Protein AF-A0A973YNH9-F1 (afdb_monomer_lite)

pLDDT: mean 75.74, std 20.08, range [37.44, 98.25]

Sequence (178 aa):
MSNPIDVGSVLGGRYKVTATVLASHDHDLVLDGVDQVLNRPVSILVAGPENTEQVAQSAREVATGERPGTVQVLDLGVTEAATYLITNHTSAADLLDLVVATNPPYVEPFFTDTLGSEIFGQPRSHEPEPYDEEDNVEAGYIKYQDTHPSQVDPYRSSPAVPPRPPIRPAAAGAGAGA

Foldseek 3Di:
DQDDPDQQDDPPNFKHFHAWDDADPLGKTWTWIAGRVVRAIKIKIWDRPVQQVLLVVLLVCQDVVVDDDPWDWDDWDDDPRTTMTITHDDDPVRSVVSSDDPDDPDFDPDPVVCVVVVVVPDDDDRDPDPPPPVPPPVPPDPPPDDDDPDPDDPPPDDDDDDDDDDDDDDDDDDDDDD

Structure (mmCIF, N/CA/C/O backbone):
data_AF-A0A973YNH9-F1
#
_entry.id   AF-A0A973YNH9-F1
#
loop_
_atom_site.group_PDB
_atom_site.id
_atom_site.type_symbol
_atom_site.label_atom_id
_atom_site.label_alt_id
_atom_site.label_comp_id
_atom_site.label_asym_id
_atom_site.label_entity_id
_atom_site.label_seq_id
_atom_site.pdbx_PDB_ins_code
_atom_site.Cartn_x
_atom_site.Cartn_y
_atom_site.Cartn_z
_atom_site.occupancy
_atom_site.B_iso_or_equiv
_atom_site.auth_seq_id
_atom_site.auth_comp_id
_atom_site.auth_asym_id
_atom_site.auth_atom_id
_atom_site.pdbx_PDB_model_num
ATOM 1 N N . MET A 1 1 ? 13.291 -5.347 18.671 1.00 37.97 1 MET A N 1
ATOM 2 C CA . MET A 1 1 ? 12.419 -6.379 18.072 1.00 37.97 1 MET A CA 1
ATOM 3 C C . MET A 1 1 ? 11.281 -5.624 17.418 1.00 37.97 1 MET A C 1
ATOM 5 O O . MET A 1 1 ? 10.484 -5.044 18.141 1.00 37.97 1 MET A O 1
ATOM 9 N N . SER A 1 2 ? 11.288 -5.519 16.090 1.00 43.94 2 SER A N 1
ATOM 10 C CA . SER A 1 2 ? 10.244 -4.839 15.318 1.00 43.94 2 SER A CA 1
ATOM 11 C C . SER A 1 2 ? 8.971 -5.669 15.418 1.00 43.94 2 SER A C 1
ATOM 13 O O . SER A 1 2 ? 9.001 -6.857 15.106 1.00 43.94 2 SER A O 1
ATOM 15 N N . ASN A 1 3 ? 7.889 -5.090 15.931 1.00 52.59 3 ASN A N 1
ATOM 16 C CA . ASN A 1 3 ? 6.633 -5.817 16.057 1.00 52.59 3 ASN A CA 1
ATOM 17 C C . ASN A 1 3 ? 5.961 -5.828 14.671 1.00 52.59 3 ASN A C 1
ATOM 19 O O . ASN A 1 3 ? 5.660 -4.741 14.169 1.00 52.59 3 ASN A O 1
ATOM 23 N N . PRO A 1 4 ? 5.783 -6.991 14.021 1.00 72.81 4 PRO A N 1
ATOM 24 C CA . PRO A 1 4 ? 5.166 -7.051 12.701 1.00 72.81 4 PRO A CA 1
ATOM 25 C C . PRO A 1 4 ? 3.730 -6.515 12.758 1.00 72.81 4 PRO A C 1
ATOM 27 O O . PRO A 1 4 ? 3.042 -6.623 13.775 1.00 72.81 4 PRO A O 1
ATOM 30 N N . ILE A 1 5 ? 3.283 -5.890 11.667 1.00 85.69 5 ILE A N 1
ATOM 31 C CA . ILE A 1 5 ? 1.900 -5.428 11.534 1.00 85.69 5 ILE A CA 1
ATOM 32 C C . ILE A 1 5 ? 1.010 -6.664 11.365 1.00 85.69 5 ILE A C 1
ATOM 34 O O . ILE A 1 5 ? 0.852 -7.183 10.264 1.00 85.69 5 ILE A O 1
ATOM 38 N N . ASP A 1 6 ? 0.443 -7.134 12.474 1.00 88.94 6 ASP A N 1
ATOM 39 C CA . ASP A 1 6 ? -0.429 -8.308 12.502 1.00 88.94 6 ASP A CA 1
ATOM 40 C C . ASP A 1 6 ? -1.916 -7.956 12.384 1.00 88.94 6 ASP A C 1
ATOM 42 O O . ASP A 1 6 ? -2.360 -6.833 12.653 1.00 88.94 6 ASP A O 1
ATOM 46 N N . VAL A 1 7 ? -2.719 -8.966 12.048 1.00 93.31 7 VAL A N 1
ATOM 47 C CA . VAL A 1 7 ? -4.183 -8.881 12.060 1.00 93.31 7 VAL A CA 1
ATOM 48 C C . VAL A 1 7 ? -4.691 -8.419 13.427 1.00 93.31 7 VAL A C 1
ATOM 50 O O . VAL A 1 7 ? -4.291 -8.922 14.473 1.00 93.31 7 VAL A O 1
ATOM 53 N N . GLY A 1 8 ? -5.614 -7.457 13.420 1.00 93.19 8 GLY A N 1
ATOM 54 C CA . GLY A 1 8 ? -6.153 -6.834 14.627 1.00 93.19 8 GLY A CA 1
ATOM 55 C C . GLY A 1 8 ? -5.410 -5.570 15.062 1.00 93.19 8 GLY A C 1
ATOM 56 O O . GLY A 1 8 ? -5.981 -4.792 15.830 1.00 93.19 8 GLY A O 1
ATOM 57 N N . SER A 1 9 ? -4.207 -5.324 14.534 1.00 93.31 9 SER A N 1
ATOM 58 C CA . SER A 1 9 ? -3.462 -4.079 14.745 1.00 93.31 9 SER A CA 1
ATOM 59 C C . SER A 1 9 ? -4.208 -2.876 14.172 1.00 93.31 9 SER A C 1
ATOM 61 O O . SER A 1 9 ? -4.958 -2.993 13.198 1.00 93.31 9 SER A O 1
ATOM 63 N N . VAL A 1 10 ? -3.989 -1.702 14.768 1.00 94.88 10 VAL A N 1
ATOM 64 C CA . VAL A 1 10 ? -4.558 -0.437 14.290 1.00 94.88 10 VAL A CA 1
ATOM 65 C C . VAL A 1 10 ? -3.431 0.488 13.848 1.00 94.88 10 VAL A C 1
ATOM 67 O O . VAL A 1 10 ? -2.607 0.903 14.660 1.00 94.88 10 VAL A O 1
ATOM 70 N N . LEU A 1 11 ? -3.420 0.825 12.562 1.00 93.69 11 LEU A N 1
ATOM 71 C CA . LEU A 1 11 ? -2.460 1.725 11.931 1.00 93.69 11 LEU A CA 1
ATOM 72 C C . LEU A 1 11 ? -2.992 3.158 11.936 1.00 93.69 11 LEU A C 1
ATOM 74 O O . LEU A 1 11 ? -4.189 3.390 11.730 1.00 93.69 11 LEU A O 1
ATOM 78 N N . GLY A 1 12 ? -2.114 4.122 12.224 1.00 89.94 12 GLY A N 1
ATOM 79 C CA . GLY A 1 12 ? -2.460 5.549 12.271 1.00 89.94 12 GLY A CA 1
ATOM 80 C C . GLY A 1 12 ? -3.597 5.905 13.243 1.00 89.94 12 GLY A C 1
ATOM 81 O O . GLY A 1 12 ? -4.205 6.962 13.117 1.00 89.94 12 GLY A O 1
ATOM 82 N N . GLY A 1 13 ? -3.948 5.009 14.176 1.00 93.25 13 GLY A N 1
ATOM 83 C CA . GLY A 1 13 ? -5.093 5.170 15.080 1.00 93.25 13 GLY A CA 1
ATOM 84 C C . GLY A 1 13 ? -6.476 5.045 14.421 1.00 93.25 13 GLY A C 1
ATOM 85 O O . GLY A 1 13 ? -7.473 5.323 15.084 1.00 93.25 13 GLY A O 1
ATOM 86 N N . ARG A 1 14 ? -6.559 4.639 13.145 1.00 95.31 14 ARG A N 1
ATOM 87 C CA . ARG A 1 14 ? -7.815 4.633 12.368 1.00 95.31 14 ARG A CA 1
ATOM 88 C C . ARG A 1 14 ? -8.040 3.376 11.538 1.00 95.31 14 ARG A C 1
ATOM 90 O O . ARG A 1 14 ? -9.188 2.971 11.359 1.00 95.31 14 ARG A O 1
ATOM 97 N N . TYR A 1 15 ? -6.987 2.777 10.998 1.00 97.31 15 TYR A N 1
ATOM 98 C CA . TYR A 1 15 ? -7.115 1.671 10.053 1.00 97.31 15 TYR A CA 1
ATOM 99 C C . TYR A 1 15 ? -6.862 0.357 10.772 1.00 97.31 15 TYR A C 1
ATOM 101 O O . TYR A 1 15 ? -5.747 0.087 11.209 1.00 97.31 15 TYR A O 1
ATOM 109 N N . LYS A 1 16 ? -7.900 -0.463 10.926 1.00 97.38 16 LYS A N 1
ATOM 110 C CA . LYS A 1 16 ? -7.774 -1.773 11.566 1.00 97.38 16 LYS A CA 1
ATOM 111 C C . LYS A 1 16 ? -7.438 -2.829 10.529 1.00 97.38 16 LYS A C 1
ATOM 113 O O . LYS A 1 16 ? -8.198 -2.994 9.580 1.00 97.38 16 LYS A O 1
ATOM 118 N N . VAL A 1 17 ? -6.369 -3.583 10.757 1.00 97.19 17 VAL A N 1
ATOM 119 C CA . VAL A 1 17 ? -6.012 -4.747 9.941 1.00 97.19 17 VAL A CA 1
ATOM 120 C C . VAL A 1 17 ? -6.985 -5.887 10.236 1.00 97.19 17 VAL A C 1
ATOM 122 O O . VAL A 1 17 ? -7.253 -6.209 11.398 1.00 97.19 17 VAL A O 1
ATOM 125 N N . THR A 1 18 ? -7.523 -6.498 9.187 1.00 97.44 18 THR A N 1
ATOM 126 C CA . THR A 1 18 ? -8.561 -7.536 9.270 1.00 97.44 18 THR A CA 1
ATOM 127 C C . THR A 1 18 ? -8.119 -8.884 8.722 1.00 97.44 18 THR A C 1
ATOM 129 O O . THR A 1 18 ? -8.526 -9.901 9.280 1.00 97.44 18 THR A O 1
ATOM 132 N N . ALA A 1 19 ? -7.265 -8.912 7.699 1.00 96.69 19 ALA A N 1
ATOM 133 C CA . ALA A 1 19 ? -6.722 -10.148 7.150 1.00 96.69 19 ALA A CA 1
ATOM 134 C C . ALA A 1 19 ? -5.387 -9.902 6.442 1.00 96.69 19 ALA A C 1
ATOM 136 O O . ALA A 1 19 ? -5.124 -8.804 5.957 1.00 96.69 19 ALA A O 1
ATOM 137 N N . THR A 1 20 ? -4.572 -10.949 6.354 1.00 96.19 20 THR A N 1
ATOM 138 C CA . THR A 1 20 ? -3.404 -10.992 5.471 1.00 96.19 20 THR A CA 1
ATOM 139 C C . THR A 1 20 ? -3.833 -11.600 4.145 1.00 96.19 20 THR A C 1
ATOM 141 O O . THR A 1 20 ? -4.353 -12.716 4.126 1.00 96.19 20 THR A O 1
ATOM 144 N N . VAL A 1 21 ? -3.624 -10.875 3.048 1.00 95.88 21 VAL A N 1
ATOM 145 C CA . VAL A 1 21 ? -4.028 -11.304 1.702 1.00 95.88 21 VAL A CA 1
ATOM 146 C C . VAL A 1 21 ? -2.881 -12.024 1.011 1.00 95.88 21 VAL A C 1
ATOM 148 O O . VAL A 1 21 ? -3.061 -13.119 0.481 1.00 95.88 21 VAL A O 1
ATOM 151 N N . LEU A 1 22 ? -1.696 -11.411 1.013 1.00 94.81 22 LEU A N 1
ATOM 152 C CA . LEU A 1 22 ? -0.534 -11.914 0.292 1.00 94.81 22 LEU A CA 1
ATOM 153 C C . LEU A 1 22 ? 0.760 -11.452 0.965 1.00 94.81 22 LEU A C 1
ATOM 155 O O . LEU A 1 22 ? 0.831 -10.347 1.498 1.00 94.81 22 LEU A O 1
ATOM 159 N N . ALA A 1 23 ? 1.782 -12.303 0.901 1.00 92.94 23 ALA A N 1
ATOM 160 C CA . ALA A 1 23 ? 3.160 -11.958 1.222 1.00 92.94 23 ALA A CA 1
ATOM 161 C C . ALA A 1 23 ? 4.032 -12.161 -0.025 1.00 92.94 23 ALA A C 1
ATOM 163 O O . ALA A 1 23 ? 3.989 -13.229 -0.641 1.00 92.94 23 ALA A O 1
ATOM 164 N N . SER A 1 24 ? 4.769 -11.122 -0.408 1.00 89.94 24 SER A N 1
ATOM 165 C CA . SER A 1 24 ? 5.721 -11.139 -1.518 1.00 89.94 24 SER A CA 1
ATOM 166 C C . SER A 1 24 ? 7.015 -11.848 -1.113 1.00 89.94 24 SER A C 1
ATOM 168 O O . SER A 1 24 ? 7.306 -12.027 0.072 1.00 89.94 24 SER A O 1
ATOM 170 N N . HIS A 1 25 ? 7.814 -12.235 -2.107 1.00 88.38 25 HIS A N 1
ATOM 171 C CA . HIS A 1 25 ? 9.161 -12.757 -1.880 1.00 88.38 25 HIS A CA 1
ATOM 172 C C . HIS A 1 25 ? 10.072 -11.705 -1.233 1.00 88.38 25 HIS A C 1
ATOM 174 O O . HIS A 1 25 ? 10.844 -12.028 -0.332 1.00 88.38 25 HIS A O 1
ATOM 180 N N . ASP A 1 26 ? 9.898 -10.443 -1.623 1.00 86.50 26 ASP A N 1
ATOM 181 C CA . ASP A 1 26 ? 10.701 -9.309 -1.155 1.00 86.50 26 ASP A CA 1
ATOM 182 C C . ASP A 1 26 ? 10.199 -8.734 0.184 1.00 86.50 26 ASP A C 1
ATOM 184 O O . ASP A 1 26 ? 10.559 -7.632 0.588 1.00 86.50 26 ASP A O 1
ATOM 188 N N . HIS A 1 27 ? 9.410 -9.525 0.921 1.00 90.62 27 HIS A N 1
ATOM 189 C CA . HIS A 1 27 ? 8.850 -9.207 2.238 1.00 90.62 27 HIS A CA 1
ATOM 190 C C . HIS A 1 27 ? 7.804 -8.083 2.254 1.00 90.62 27 HIS A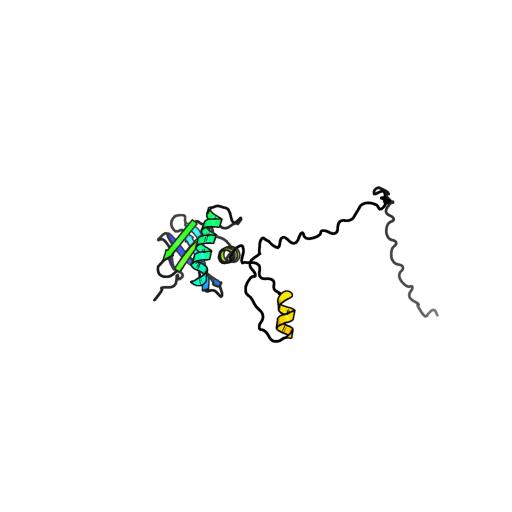 C 1
ATOM 192 O O . HIS A 1 27 ? 7.438 -7.612 3.332 1.00 90.62 27 HIS A O 1
ATOM 198 N N . ASP A 1 28 ? 7.262 -7.696 1.098 1.00 93.25 28 ASP A N 1
ATOM 199 C CA . ASP A 1 28 ? 6.071 -6.848 1.052 1.00 93.25 28 ASP A CA 1
ATOM 200 C C . ASP A 1 28 ? 4.836 -7.633 1.502 1.00 93.25 28 ASP A C 1
ATOM 202 O O . ASP A 1 28 ? 4.649 -8.800 1.139 1.00 93.25 28 ASP A O 1
ATOM 206 N N . LEU A 1 29 ? 3.958 -6.991 2.268 1.00 95.12 29 LEU A N 1
ATOM 207 C CA . LEU A 1 29 ? 2.704 -7.587 2.718 1.00 95.12 29 LEU A CA 1
ATOM 208 C C . LEU A 1 29 ? 1.527 -6.791 2.181 1.00 95.12 29 LEU A C 1
ATOM 210 O O . LEU A 1 29 ? 1.468 -5.572 2.326 1.00 95.12 29 LEU A O 1
ATOM 214 N N . VAL A 1 30 ? 0.547 -7.500 1.635 1.00 96.56 30 VAL A N 1
ATOM 215 C CA . VAL A 1 30 ? -0.758 -6.935 1.308 1.00 96.56 30 VAL A CA 1
ATOM 216 C C . VAL A 1 30 ? -1.764 -7.433 2.329 1.00 96.56 30 VAL A C 1
ATOM 218 O O . VAL A 1 30 ? -1.934 -8.641 2.525 1.00 96.56 30 VAL A O 1
ATOM 221 N N . LEU A 1 31 ? -2.428 -6.493 2.988 1.00 97.12 31 LEU A N 1
ATOM 222 C CA . LEU A 1 31 ? -3.389 -6.743 4.049 1.00 97.12 31 LEU A CA 1
ATOM 223 C C . LEU A 1 31 ? -4.721 -6.071 3.713 1.00 97.12 31 LEU A C 1
ATOM 225 O O . LEU A 1 31 ? -4.760 -4.975 3.151 1.00 97.12 31 LEU A O 1
ATOM 229 N N . ASP A 1 32 ? -5.807 -6.696 4.144 1.00 97.88 32 ASP A N 1
ATOM 230 C CA . ASP A 1 32 ? -7.125 -6.075 4.139 1.00 97.88 32 ASP A CA 1
ATOM 231 C C . ASP A 1 32 ? -7.356 -5.358 5.459 1.00 97.88 32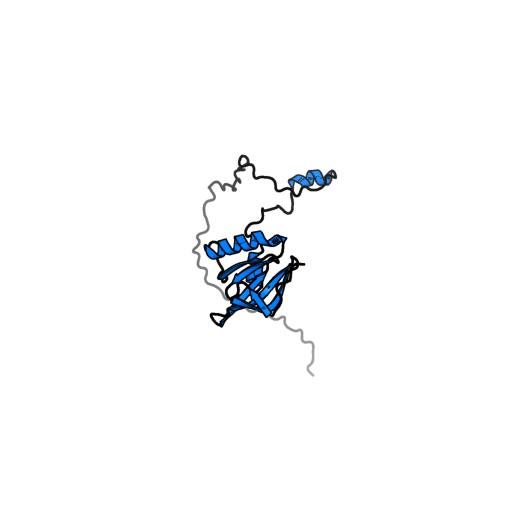 ASP A C 1
ATOM 233 O O . ASP A 1 32 ? -7.050 -5.876 6.543 1.00 97.88 32 ASP A O 1
ATOM 237 N N . GLY A 1 33 ? -7.977 -4.188 5.392 1.00 97.69 33 GLY A N 1
ATOM 238 C CA . GLY A 1 33 ? -8.333 -3.418 6.568 1.00 97.69 33 GLY A CA 1
ATOM 239 C C . GLY A 1 33 ? -9.675 -2.718 6.457 1.00 97.69 33 GLY A C 1
ATOM 240 O O . GLY A 1 33 ? -10.339 -2.701 5.421 1.00 97.69 33 GLY A O 1
ATOM 241 N N . VAL A 1 34 ? -10.069 -2.103 7.567 1.00 98.25 34 VAL A N 1
ATOM 242 C CA . VAL A 1 34 ? -11.248 -1.243 7.639 1.00 98.25 34 VAL A CA 1
ATOM 243 C C . VAL A 1 34 ? -10.855 0.095 8.243 1.00 98.25 34 VAL A C 1
ATOM 245 O O . VAL A 1 34 ? -10.242 0.164 9.310 1.00 98.25 34 VAL A O 1
ATOM 248 N N . ASP A 1 35 ? -11.248 1.167 7.564 1.00 97.62 35 ASP A N 1
ATOM 249 C CA . ASP A 1 35 ? -11.257 2.515 8.120 1.00 97.62 35 ASP A CA 1
ATOM 250 C C . ASP A 1 35 ? -12.345 2.598 9.195 1.00 97.62 35 ASP A C 1
ATOM 252 O O . ASP A 1 35 ? -13.534 2.566 8.881 1.00 97.62 35 ASP A O 1
ATOM 256 N N . GLN A 1 36 ? -11.952 2.708 10.462 1.00 96.81 36 GLN A N 1
ATOM 257 C CA . GLN A 1 36 ? -12.889 2.678 11.588 1.00 96.81 36 GLN A CA 1
ATOM 258 C C . GLN A 1 36 ? -13.799 3.906 11.670 1.00 96.81 36 GLN A C 1
ATOM 260 O O . GLN A 1 36 ? -14.858 3.835 12.291 1.00 96.81 36 GLN A O 1
ATOM 265 N N . VAL A 1 37 ? -13.407 5.028 11.063 1.00 96.25 37 VAL A N 1
ATOM 266 C CA . VAL A 1 37 ? -14.184 6.274 11.122 1.00 96.25 37 VAL A CA 1
ATOM 267 C C . VAL A 1 37 ? -15.295 6.246 10.081 1.00 96.25 37 VAL A C 1
ATOM 269 O O . VAL A 1 37 ? -16.432 6.605 10.375 1.00 96.25 37 VAL A O 1
ATOM 272 N N . LEU A 1 38 ? -14.968 5.808 8.863 1.00 95.69 38 LEU A N 1
ATOM 273 C CA . LEU A 1 38 ? -15.912 5.789 7.740 1.00 95.69 38 LEU A CA 1
ATOM 274 C C . LEU A 1 38 ? -16.516 4.406 7.474 1.00 95.69 38 LEU A C 1
ATOM 276 O O . LEU A 1 38 ? -17.354 4.275 6.586 1.00 95.69 38 LEU A O 1
ATOM 280 N N . ASN A 1 39 ? -16.097 3.392 8.235 1.00 96.38 39 ASN A N 1
ATOM 281 C CA . ASN A 1 39 ? -16.502 1.993 8.114 1.00 96.38 39 ASN A CA 1
ATOM 282 C C . ASN A 1 39 ? -16.431 1.478 6.667 1.00 96.38 39 ASN A C 1
ATOM 284 O O . ASN A 1 39 ? -17.368 0.855 6.164 1.00 96.38 39 ASN A O 1
ATOM 288 N N . ARG A 1 40 ? -15.325 1.787 5.980 1.00 96.44 40 ARG A N 1
ATOM 289 C CA . ARG A 1 40 ? -15.091 1.368 4.593 1.00 96.44 40 ARG A CA 1
ATOM 290 C C . ARG A 1 40 ? -13.960 0.340 4.518 1.00 96.44 40 ARG A C 1
ATOM 292 O O . ARG A 1 40 ? -12.996 0.479 5.278 1.00 96.44 40 ARG A O 1
ATOM 299 N N . PRO A 1 41 ? -14.022 -0.617 3.578 1.00 97.81 41 PRO A N 1
ATOM 300 C CA . PRO A 1 41 ? -12.888 -1.483 3.292 1.00 97.81 41 PRO A CA 1
ATOM 301 C C . PRO A 1 41 ? -11.743 -0.671 2.676 1.00 97.81 41 PRO A C 1
ATOM 303 O O . PRO A 1 41 ? -11.964 0.203 1.830 1.00 97.81 41 PRO A O 1
ATOM 306 N N . VAL A 1 42 ? -10.526 -0.967 3.113 1.00 98.00 42 VAL A N 1
ATOM 307 C CA . VAL A 1 42 ? -9.277 -0.389 2.606 1.00 98.00 42 VAL A CA 1
ATOM 308 C C . VAL A 1 42 ? -8.273 -1.506 2.372 1.00 98.00 42 VAL A C 1
ATOM 310 O O . VAL A 1 42 ? -8.341 -2.544 3.032 1.00 98.00 42 VAL A O 1
ATOM 313 N N . SER A 1 43 ? -7.328 -1.275 1.470 1.00 97.88 43 SER A N 1
ATOM 314 C CA . SER A 1 43 ? -6.204 -2.184 1.265 1.00 97.88 43 SER A CA 1
ATOM 315 C C . SER A 1 43 ? -4.922 -1.528 1.768 1.00 97.88 43 SER A C 1
ATOM 317 O O . SER A 1 43 ? -4.730 -0.314 1.636 1.00 97.88 43 SER A O 1
ATOM 319 N N . ILE A 1 44 ? -4.072 -2.328 2.400 1.00 97.38 44 ILE A N 1
ATOM 320 C CA . ILE A 1 44 ? -2.878 -1.879 3.111 1.00 97.38 44 ILE A CA 1
ATOM 321 C C . ILE A 1 44 ? -1.680 -2.596 2.499 1.00 97.38 44 ILE A C 1
ATOM 323 O O . ILE A 1 44 ? -1.618 -3.823 2.526 1.00 97.38 44 ILE A O 1
ATOM 327 N N . LEU A 1 45 ? -0.729 -1.832 1.973 1.00 96.69 45 LEU A N 1
ATOM 328 C CA . LEU A 1 45 ? 0.566 -2.339 1.532 1.00 96.69 45 LEU A CA 1
ATOM 329 C C . LEU A 1 45 ? 1.599 -2.008 2.607 1.00 96.69 45 LEU A C 1
ATOM 331 O O . LEU A 1 45 ? 1.797 -0.839 2.923 1.00 96.69 45 LEU A O 1
ATOM 335 N N . VAL A 1 46 ? 2.251 -3.018 3.167 1.00 96.00 46 VAL A N 1
ATOM 336 C CA . VAL A 1 46 ? 3.417 -2.855 4.039 1.00 96.00 46 VAL A CA 1
ATOM 337 C C . VAL A 1 46 ? 4.648 -3.150 3.199 1.00 96.00 46 VAL A C 1
ATOM 339 O O . VAL A 1 46 ? 4.777 -4.256 2.678 1.00 96.00 46 VAL A O 1
ATOM 342 N N . ALA A 1 47 ? 5.520 -2.160 3.048 1.00 94.81 47 ALA A N 1
ATOM 343 C CA . ALA A 1 47 ? 6.721 -2.287 2.238 1.00 94.81 47 ALA A CA 1
ATOM 344 C C . ALA A 1 47 ? 7.771 -3.144 2.954 1.00 94.81 47 ALA A C 1
ATOM 346 O O . ALA A 1 47 ? 8.003 -2.976 4.159 1.00 94.81 47 ALA A O 1
ATOM 347 N N . GLY A 1 48 ? 8.445 -4.006 2.194 1.00 92.25 48 GLY A N 1
ATOM 348 C CA . GLY A 1 48 ? 9.702 -4.606 2.615 1.00 92.25 48 GLY A CA 1
ATOM 349 C C . GLY A 1 48 ? 10.776 -3.533 2.877 1.00 92.25 48 GLY A C 1
ATOM 350 O O . GLY A 1 48 ? 10.655 -2.388 2.420 1.00 92.25 48 GLY A O 1
ATOM 351 N N . PRO A 1 49 ? 11.849 -3.874 3.611 1.00 89.75 49 PRO A N 1
ATOM 352 C CA . PRO A 1 49 ? 12.908 -2.921 3.951 1.00 89.75 49 PRO A CA 1
ATOM 353 C C . PRO A 1 49 ? 13.560 -2.296 2.708 1.00 89.75 49 PRO A C 1
ATOM 355 O O . PRO A 1 49 ? 13.782 -1.089 2.689 1.00 89.75 49 PRO A O 1
ATOM 358 N N . GLU A 1 50 ? 13.762 -3.082 1.648 1.00 90.12 50 GLU A N 1
ATOM 359 C CA . GLU A 1 50 ? 14.369 -2.629 0.385 1.00 90.12 50 GLU A CA 1
ATOM 360 C C . GLU A 1 50 ? 13.423 -1.759 -0.464 1.00 90.12 50 GLU A C 1
ATOM 362 O O . GLU A 1 50 ? 13.863 -0.972 -1.295 1.00 90.12 50 GLU A O 1
ATOM 367 N N . ASN A 1 51 ? 12.112 -1.855 -0.227 1.00 91.94 51 ASN A N 1
ATOM 368 C CA . ASN A 1 51 ? 11.079 -1.252 -1.072 1.00 91.94 51 ASN A CA 1
ATOM 369 C C . ASN A 1 51 ? 10.466 0.021 -0.471 1.00 91.94 51 ASN A C 1
ATOM 371 O O . ASN A 1 51 ? 9.587 0.646 -1.067 1.00 91.94 51 ASN A O 1
ATOM 375 N N . THR A 1 52 ? 10.915 0.424 0.720 1.00 92.88 52 THR A N 1
ATOM 376 C CA . THR A 1 52 ? 10.330 1.539 1.477 1.00 92.88 52 THR A CA 1
ATOM 377 C C . THR A 1 52 ? 10.365 2.862 0.704 1.00 92.88 52 THR A C 1
ATOM 379 O O . THR A 1 52 ? 9.359 3.574 0.658 1.00 92.88 52 THR A O 1
ATOM 382 N N . GLU A 1 53 ? 11.496 3.189 0.076 1.00 92.38 53 GLU A N 1
ATOM 383 C CA . GLU A 1 53 ? 11.642 4.426 -0.703 1.00 92.38 53 GLU A CA 1
ATOM 384 C C . GLU A 1 53 ? 10.772 4.399 -1.964 1.00 92.38 53 GLU A C 1
ATOM 386 O O . GLU A 1 53 ? 10.062 5.366 -2.252 1.00 92.38 53 GLU A O 1
ATOM 391 N N . GLN A 1 54 ? 10.753 3.260 -2.663 1.00 92.81 54 GLN A N 1
ATOM 392 C CA . GLN A 1 54 ? 9.966 3.066 -3.878 1.00 92.81 54 GLN A CA 1
ATOM 393 C C . GLN A 1 54 ? 8.458 3.177 -3.618 1.00 92.81 54 GLN A C 1
ATOM 395 O O . GLN A 1 54 ? 7.743 3.811 -4.396 1.00 92.81 54 GLN A O 1
ATOM 400 N N . VAL A 1 55 ? 7.962 2.631 -2.503 1.00 94.38 55 VAL A N 1
ATOM 401 C CA . VAL A 1 55 ? 6.547 2.755 -2.117 1.00 94.38 55 VAL A CA 1
ATOM 402 C C . VAL A 1 55 ? 6.191 4.201 -1.774 1.00 94.38 55 VAL A C 1
ATOM 404 O O . VAL A 1 55 ? 5.140 4.687 -2.195 1.00 94.38 55 VAL A O 1
ATOM 407 N N . ALA A 1 56 ? 7.059 4.920 -1.057 1.00 93.81 56 ALA A N 1
ATOM 408 C CA . ALA A 1 56 ? 6.830 6.331 -0.745 1.00 93.81 56 ALA A CA 1
ATOM 409 C C . ALA A 1 56 ? 6.806 7.208 -2.012 1.00 93.81 56 ALA A C 1
ATOM 411 O O . ALA A 1 56 ? 5.968 8.109 -2.129 1.00 93.81 56 ALA A O 1
ATOM 412 N N . GLN A 1 57 ? 7.693 6.925 -2.968 1.00 93.31 57 GLN A N 1
ATOM 413 C CA . GLN A 1 57 ? 7.737 7.599 -4.263 1.00 93.31 57 GLN A CA 1
ATOM 414 C C . GLN A 1 57 ? 6.492 7.284 -5.103 1.00 93.31 57 GLN A C 1
ATOM 416 O O . GLN A 1 57 ? 5.802 8.200 -5.548 1.00 93.31 57 GLN A O 1
ATOM 421 N N . SER A 1 58 ? 6.126 6.010 -5.231 1.00 93.06 58 SER A N 1
ATOM 422 C CA . SER A 1 58 ? 4.935 5.592 -5.983 1.00 93.06 58 SER A CA 1
ATOM 423 C C . SER A 1 58 ? 3.649 6.156 -5.380 1.00 93.06 58 SER A C 1
ATOM 425 O O . SER A 1 58 ? 2.756 6.591 -6.104 1.00 93.06 58 SER A O 1
ATOM 427 N N . ALA A 1 59 ? 3.558 6.238 -4.048 1.00 93.88 59 ALA A N 1
ATOM 428 C CA . ALA A 1 59 ? 2.433 6.881 -3.376 1.00 93.88 59 ALA A CA 1
ATOM 429 C C . ALA A 1 59 ? 2.299 8.363 -3.765 1.00 93.88 59 ALA A C 1
ATOM 431 O O . ALA A 1 59 ? 1.186 8.860 -3.953 1.00 93.88 59 ALA A O 1
ATOM 432 N N . ARG A 1 60 ? 3.427 9.067 -3.918 1.00 93.44 60 ARG A N 1
ATOM 433 C CA . ARG A 1 60 ? 3.440 10.454 -4.390 1.00 93.44 60 ARG A CA 1
ATOM 434 C C . ARG A 1 60 ? 2.965 10.552 -5.834 1.00 93.44 60 ARG A C 1
ATOM 436 O O . ARG A 1 60 ? 2.096 11.373 -6.095 1.00 93.44 60 ARG A O 1
ATOM 443 N N . GLU A 1 61 ? 3.477 9.709 -6.724 1.00 92.75 61 GLU A N 1
ATOM 444 C CA . GLU A 1 61 ? 3.088 9.680 -8.144 1.00 92.75 61 GLU A CA 1
ATOM 445 C C . GLU A 1 61 ? 1.590 9.396 -8.328 1.00 92.75 61 GLU A C 1
ATOM 447 O O . GLU A 1 61 ? 0.925 10.006 -9.166 1.00 92.75 61 GLU A O 1
ATOM 452 N N . VAL A 1 62 ? 1.020 8.504 -7.512 1.00 93.38 62 VAL A N 1
ATOM 453 C CA . VAL A 1 62 ? -0.429 8.249 -7.508 1.00 93.38 62 VAL A CA 1
ATOM 454 C C . VAL A 1 62 ? -1.196 9.465 -6.980 1.00 93.38 62 VAL A C 1
ATOM 456 O O . VAL A 1 62 ? -2.224 9.838 -7.542 1.00 93.38 62 VAL A O 1
ATOM 459 N N . ALA A 1 63 ? -0.703 10.116 -5.923 1.00 91.38 63 ALA A N 1
ATOM 460 C CA . ALA A 1 63 ? -1.344 11.302 -5.355 1.00 91.38 63 ALA A CA 1
ATOM 461 C C . ALA A 1 63 ? -1.283 12.531 -6.284 1.00 91.38 63 ALA A C 1
ATOM 463 O O . ALA A 1 63 ? -2.206 13.348 -6.266 1.00 91.38 63 ALA A O 1
ATOM 464 N N . THR A 1 64 ? -0.230 12.670 -7.098 1.00 91.50 64 THR A N 1
ATOM 465 C CA . THR A 1 64 ? -0.104 13.721 -8.125 1.00 91.50 64 THR A CA 1
ATOM 466 C C . THR A 1 64 ? -0.818 13.367 -9.431 1.00 91.50 64 THR A C 1
ATOM 468 O O . THR A 1 64 ? -1.027 14.247 -10.266 1.00 91.50 64 THR A O 1
ATOM 471 N N . GLY A 1 65 ? -1.251 12.112 -9.590 1.00 89.00 65 GLY A N 1
ATOM 472 C CA . GLY A 1 65 ? -1.926 11.615 -10.789 1.00 89.00 65 GLY A CA 1
ATOM 473 C C . GLY A 1 65 ? -0.979 11.298 -11.950 1.00 89.00 65 GLY A C 1
ATOM 474 O O . GLY A 1 65 ? -1.442 11.134 -13.077 1.00 89.00 65 GLY A O 1
ATOM 475 N N . GLU A 1 66 ? 0.326 11.212 -11.692 1.00 86.38 66 GLU A N 1
ATOM 476 C CA . GLU A 1 66 ? 1.348 10.832 -12.677 1.00 86.38 66 GLU A CA 1
ATOM 477 C C . GLU A 1 66 ? 1.249 9.352 -13.056 1.00 86.38 66 GLU A C 1
ATOM 479 O O . GLU A 1 66 ? 1.490 8.989 -14.208 1.00 86.38 66 GLU A O 1
ATOM 484 N N . ARG A 1 67 ? 0.832 8.503 -12.109 1.00 82.50 67 ARG A N 1
ATOM 485 C CA . ARG A 1 67 ? 0.563 7.086 -12.362 1.00 82.50 67 ARG A CA 1
ATOM 486 C C . ARG A 1 67 ? -0.947 6.867 -12.560 1.00 82.50 67 ARG A C 1
ATOM 488 O O . ARG A 1 67 ? -1.699 6.954 -11.586 1.00 82.50 67 ARG A O 1
ATOM 495 N N . PRO A 1 68 ? -1.428 6.579 -13.786 1.00 74.25 68 PRO A N 1
ATOM 496 C CA . PRO A 1 68 ? -2.834 6.257 -14.008 1.00 74.25 68 PRO A CA 1
ATOM 497 C C . PRO A 1 68 ? -3.161 4.901 -13.372 1.00 74.25 68 PRO A C 1
ATOM 499 O O . PRO A 1 68 ? -2.4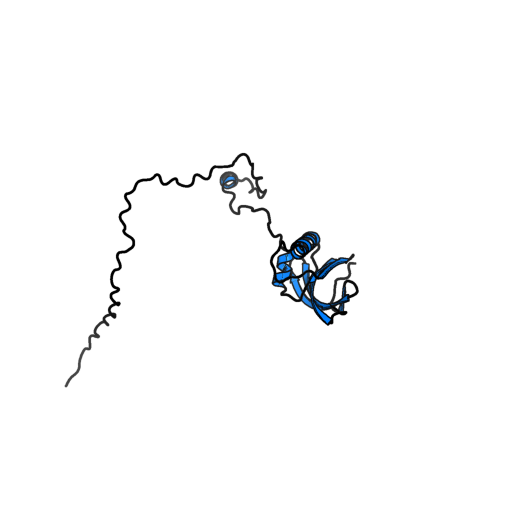68 3.916 -13.607 1.00 74.25 68 PRO A O 1
ATOM 502 N N . GLY A 1 69 ? -4.233 4.829 -12.585 1.00 80.31 69 GLY A N 1
ATOM 503 C CA . GLY A 1 69 ? -4.617 3.587 -11.921 1.00 80.31 69 GLY A CA 1
ATOM 504 C C . GLY A 1 69 ? -5.949 3.671 -11.186 1.00 80.31 69 GLY A C 1
ATOM 505 O O . GLY A 1 69 ? -6.546 4.737 -11.038 1.00 80.31 69 GLY A O 1
ATOM 506 N N . THR A 1 70 ? -6.421 2.514 -10.728 1.00 85.81 70 THR A N 1
ATOM 507 C CA . THR A 1 70 ? -7.585 2.382 -9.835 1.00 85.81 70 THR A CA 1
ATOM 508 C C . THR A 1 70 ? -7.230 2.655 -8.373 1.00 85.81 70 THR A C 1
ATOM 510 O O . THR A 1 70 ? -8.131 2.807 -7.545 1.00 85.81 70 THR A O 1
ATOM 513 N N . VAL A 1 71 ? -5.934 2.716 -8.059 1.00 94.31 71 VAL A N 1
ATOM 514 C CA . VAL A 1 71 ? -5.420 2.943 -6.712 1.00 94.31 71 VAL A CA 1
ATOM 515 C C . VAL A 1 71 ? -5.517 4.421 -6.346 1.00 94.31 71 VAL A C 1
ATOM 517 O O . VAL A 1 71 ? -5.108 5.300 -7.097 1.00 94.31 71 VAL A O 1
ATOM 520 N N . GLN A 1 72 ? -6.033 4.688 -5.155 1.00 94.88 72 GLN A N 1
ATOM 521 C CA . GLN A 1 72 ? -6.095 5.998 -4.528 1.00 94.88 72 GLN A CA 1
ATOM 522 C C . GLN A 1 72 ? -5.372 5.930 -3.192 1.00 94.88 72 GLN A C 1
ATOM 524 O O . GLN A 1 72 ? -5.729 5.117 -2.339 1.00 94.88 72 GLN A O 1
ATOM 529 N N . VAL A 1 73 ? -4.391 6.808 -2.997 1.00 95.62 73 VAL A N 1
ATOM 530 C CA . VAL A 1 73 ? -3.673 6.924 -1.726 1.00 95.62 73 VAL A CA 1
ATOM 531 C C . VAL A 1 73 ? -4.536 7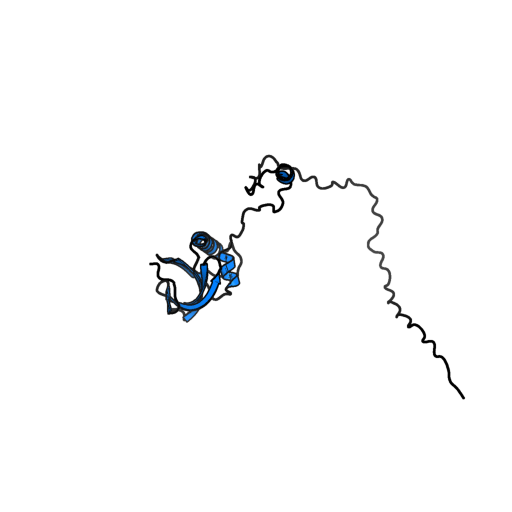.673 -0.718 1.00 95.62 73 VAL A C 1
ATOM 533 O O . VAL A 1 73 ? -5.005 8.781 -0.982 1.00 95.62 73 VAL A O 1
ATOM 536 N N . LEU A 1 74 ? -4.753 7.055 0.441 1.00 95.12 74 LEU A N 1
ATOM 537 C CA . LEU A 1 74 ? -5.515 7.628 1.550 1.00 95.12 74 LEU A CA 1
ATOM 538 C C . LEU A 1 74 ? -4.602 8.100 2.676 1.00 95.12 74 LEU A C 1
ATOM 540 O O . LEU A 1 74 ? -4.884 9.118 3.305 1.00 95.12 74 LEU A O 1
ATOM 544 N N . ASP A 1 75 ? -3.546 7.339 2.947 1.00 95.31 75 ASP A N 1
ATOM 545 C CA . ASP A 1 75 ? -2.569 7.657 3.979 1.00 95.31 75 ASP A CA 1
ATOM 546 C C . ASP A 1 75 ? -1.239 6.958 3.689 1.00 95.31 75 ASP A C 1
ATOM 548 O O . ASP A 1 75 ? -1.220 5.866 3.119 1.00 95.31 75 ASP A O 1
ATOM 552 N N . LEU A 1 76 ? -0.141 7.574 4.109 1.00 96.06 76 LEU A N 1
ATOM 553 C CA . LEU A 1 76 ? 1.203 7.008 4.069 1.00 96.06 76 LEU A CA 1
ATOM 554 C C . LEU A 1 76 ? 1.796 7.158 5.466 1.00 96.06 76 LEU A C 1
ATOM 556 O O . LEU A 1 76 ? 2.020 8.272 5.941 1.00 96.06 76 LEU A O 1
ATOM 560 N N . GLY A 1 77 ? 2.054 6.031 6.119 1.00 94.19 77 GLY A N 1
ATOM 561 C CA . GLY A 1 77 ? 2.577 6.000 7.474 1.00 94.19 77 GLY A CA 1
ATOM 562 C C . GLY A 1 77 ? 3.954 5.360 7.535 1.00 94.19 77 GLY A C 1
ATOM 563 O O . GLY A 1 77 ? 4.222 4.349 6.891 1.00 94.19 77 GLY A O 1
ATOM 564 N N . VAL A 1 78 ? 4.815 5.931 8.372 1.00 92.81 78 VAL A N 1
ATOM 565 C CA . VAL A 1 78 ? 6.110 5.349 8.728 1.00 92.81 78 VAL A CA 1
ATOM 566 C C . VAL A 1 78 ? 6.096 5.073 10.223 1.00 92.81 78 VAL A C 1
ATOM 568 O O . VAL A 1 78 ? 5.750 5.942 11.026 1.00 92.81 78 VAL A O 1
ATOM 571 N N . THR A 1 79 ? 6.437 3.849 10.603 1.00 88.06 79 THR A N 1
ATOM 572 C CA . THR A 1 79 ? 6.610 3.446 12.005 1.00 88.06 79 THR A CA 1
ATOM 573 C C . THR A 1 79 ? 8.024 2.942 12.224 1.00 88.06 79 THR A C 1
ATOM 575 O O . THR A 1 79 ? 8.761 2.714 11.272 1.00 88.06 79 THR A O 1
ATOM 578 N N . GLU A 1 80 ? 8.396 2.714 13.483 1.00 82.69 80 GLU A N 1
ATOM 579 C CA . GLU A 1 80 ? 9.657 2.040 13.813 1.00 82.69 80 GLU A CA 1
ATOM 580 C C . GLU A 1 80 ? 9.745 0.630 13.196 1.00 82.69 80 GLU A C 1
ATOM 582 O O . GLU A 1 80 ? 10.837 0.128 12.952 1.00 82.69 80 GLU A O 1
ATOM 587 N N . ALA A 1 81 ? 8.599 -0.013 12.937 1.00 81.12 81 ALA A N 1
ATOM 588 C CA . ALA A 1 81 ? 8.550 -1.377 12.428 1.00 81.12 81 ALA A CA 1
ATOM 589 C C . ALA A 1 81 ? 8.564 -1.467 10.896 1.00 81.12 81 ALA A C 1
ATOM 591 O O . ALA A 1 81 ? 9.226 -2.352 10.362 1.00 81.12 81 ALA A O 1
ATOM 592 N N . ALA A 1 82 ? 7.814 -0.603 10.205 1.00 89.31 82 ALA A N 1
ATOM 593 C CA . ALA A 1 82 ? 7.675 -0.637 8.750 1.00 89.31 82 ALA A CA 1
ATOM 594 C C . ALA A 1 82 ? 7.067 0.658 8.186 1.00 89.31 82 ALA A C 1
ATOM 596 O O . ALA A 1 82 ? 6.416 1.432 8.905 1.00 89.31 82 ALA A O 1
ATOM 597 N N . THR A 1 83 ? 7.214 0.827 6.873 1.00 93.88 83 THR A N 1
ATOM 598 C CA . THR A 1 83 ? 6.477 1.807 6.066 1.00 93.88 83 THR A CA 1
ATOM 599 C C . THR A 1 83 ? 5.244 1.144 5.473 1.00 93.88 83 THR A C 1
ATOM 601 O O . THR A 1 83 ? 5.331 0.049 4.917 1.00 93.88 83 THR A O 1
ATOM 604 N N . TYR A 1 84 ? 4.090 1.793 5.595 1.00 95.62 84 TYR A N 1
ATOM 605 C CA . TYR A 1 84 ? 2.833 1.280 5.067 1.00 95.62 84 TYR A CA 1
ATOM 606 C C . TYR A 1 84 ? 2.053 2.347 4.307 1.00 95.62 84 TYR A C 1
ATOM 608 O O . TYR A 1 84 ? 2.032 3.524 4.667 1.00 95.62 84 TYR A O 1
ATOM 616 N N . LEU A 1 85 ? 1.357 1.896 3.274 1.00 96.75 85 LEU A N 1
ATOM 617 C CA . LEU A 1 85 ? 0.503 2.688 2.411 1.00 96.75 85 LEU A CA 1
ATOM 618 C C . LEU A 1 85 ? -0.942 2.211 2.566 1.00 96.75 85 LEU A C 1
ATOM 620 O O . LEU A 1 85 ? -1.237 1.026 2.408 1.00 96.75 85 LEU A O 1
ATOM 624 N N . ILE A 1 86 ? -1.844 3.140 2.869 1.00 97.44 86 ILE A N 1
ATOM 625 C CA . ILE A 1 86 ? -3.284 2.897 2.944 1.00 97.44 86 ILE A CA 1
ATOM 626 C C . ILE A 1 86 ? -3.924 3.381 1.651 1.00 97.44 86 ILE A C 1
ATOM 628 O O . ILE A 1 86 ? -3.747 4.534 1.247 1.00 97.44 86 ILE A O 1
ATOM 632 N N . THR A 1 87 ? -4.714 2.514 1.029 1.00 97.19 87 THR A N 1
ATOM 633 C CA . THR A 1 87 ? -5.361 2.778 -0.257 1.00 97.19 87 THR A CA 1
ATOM 634 C C . THR A 1 87 ? -6.859 2.492 -0.214 1.00 97.19 87 THR A C 1
ATOM 636 O O . THR A 1 87 ? -7.378 1.900 0.741 1.00 97.19 87 THR A O 1
ATOM 639 N N . ASN A 1 88 ? -7.588 2.918 -1.247 1.00 96.62 88 ASN A N 1
ATOM 640 C CA . ASN A 1 88 ? -8.913 2.360 -1.501 1.00 96.62 88 ASN A CA 1
ATOM 641 C C . ASN A 1 88 ? -8.831 0.835 -1.665 1.00 96.62 88 ASN A C 1
ATOM 643 O O . ASN A 1 88 ? -7.803 0.286 -2.041 1.00 96.62 88 ASN A O 1
ATOM 647 N N . HIS A 1 89 ? -9.938 0.148 -1.395 1.00 97.00 89 HIS A N 1
ATOM 648 C CA . HIS A 1 89 ? -9.973 -1.298 -1.550 1.00 97.00 89 HIS A CA 1
ATOM 649 C C . HIS A 1 89 ? -9.737 -1.703 -3.014 1.00 97.00 89 HIS A C 1
ATOM 651 O O . HIS A 1 89 ? -10.566 -1.403 -3.880 1.00 97.00 89 HIS A O 1
ATOM 657 N N . THR A 1 90 ? -8.619 -2.380 -3.270 1.00 95.38 90 THR A N 1
ATOM 658 C CA . THR A 1 90 ? -8.146 -2.762 -4.607 1.00 95.38 90 THR A CA 1
ATOM 659 C C . THR A 1 90 ? -7.440 -4.121 -4.572 1.00 95.38 90 THR A C 1
ATOM 661 O O . THR A 1 90 ? -7.267 -4.712 -3.506 1.00 95.38 90 THR A O 1
ATOM 664 N N . SER A 1 91 ? -7.072 -4.663 -5.735 1.00 95.44 91 SER A N 1
ATOM 665 C CA . SER A 1 91 ? -6.428 -5.975 -5.802 1.00 95.44 91 SER A CA 1
ATOM 666 C C . SER A 1 91 ? -4.981 -5.939 -5.294 1.00 95.44 91 SER A C 1
ATOM 668 O O . SER A 1 91 ? -4.282 -4.935 -5.425 1.00 95.44 91 SER A O 1
ATOM 670 N N . ALA A 1 92 ? -4.500 -7.066 -4.761 1.00 94.62 92 ALA A N 1
ATOM 671 C CA . ALA A 1 92 ? -3.103 -7.192 -4.346 1.00 94.62 92 ALA A CA 1
ATOM 672 C C . ALA A 1 92 ? -2.123 -6.992 -5.513 1.00 94.62 92 ALA A C 1
ATOM 674 O O . ALA A 1 92 ? -1.044 -6.451 -5.305 1.00 94.62 92 ALA A O 1
ATOM 675 N N . ALA A 1 93 ? -2.505 -7.381 -6.734 1.00 93.56 93 ALA A N 1
ATOM 676 C CA . ALA A 1 93 ? -1.682 -7.176 -7.923 1.00 93.56 93 ALA A CA 1
ATOM 677 C C . ALA A 1 93 ? -1.461 -5.681 -8.205 1.00 93.56 93 ALA A C 1
ATOM 679 O O . ALA A 1 93 ? -0.324 -5.270 -8.411 1.00 93.56 93 ALA A O 1
ATOM 680 N N . ASP A 1 94 ? -2.521 -4.869 -8.121 1.00 93.38 94 ASP A N 1
ATOM 681 C CA . ASP A 1 94 ? -2.423 -3.417 -8.333 1.00 93.38 94 ASP A CA 1
ATOM 682 C C . ASP A 1 94 ? -1.548 -2.739 -7.267 1.00 93.38 94 ASP A C 1
ATOM 684 O O . ASP A 1 94 ? -0.892 -1.740 -7.542 1.00 93.38 94 ASP A O 1
ATOM 688 N N . LEU A 1 95 ? -1.528 -3.272 -6.039 1.00 94.06 95 LEU A N 1
ATOM 689 C CA . LEU A 1 95 ? -0.684 -2.743 -4.965 1.00 94.06 95 LEU A CA 1
ATOM 690 C C . LEU A 1 95 ? 0.779 -3.134 -5.119 1.00 94.06 95 LEU A C 1
ATOM 692 O O . LEU A 1 95 ? 1.653 -2.310 -4.870 1.00 94.06 95 LEU A O 1
ATOM 696 N N . LEU A 1 96 ? 1.057 -4.369 -5.529 1.00 93.62 96 LEU A N 1
ATOM 697 C CA . LEU A 1 96 ? 2.430 -4.816 -5.759 1.00 93.62 96 LEU A CA 1
ATOM 698 C C . LEU A 1 96 ? 3.072 -4.108 -6.954 1.00 93.62 96 LEU A C 1
ATOM 700 O O . LEU A 1 96 ? 4.282 -3.914 -6.961 1.00 93.62 96 LEU A O 1
ATOM 704 N N . ASP A 1 97 ? 2.284 -3.642 -7.921 1.00 91.62 97 ASP A N 1
ATOM 705 C CA . ASP A 1 97 ? 2.795 -2.808 -9.012 1.00 91.62 97 ASP A CA 1
ATOM 706 C C . ASP A 1 97 ? 3.390 -1.470 -8.517 1.00 91.62 97 ASP A C 1
ATOM 708 O O . ASP A 1 97 ? 4.276 -0.903 -9.155 1.00 91.62 97 ASP A O 1
ATOM 712 N N . LEU A 1 98 ? 2.967 -0.979 -7.344 1.00 91.00 98 LEU A N 1
ATOM 713 C CA . LEU A 1 98 ? 3.539 0.219 -6.703 1.00 91.00 98 LEU A CA 1
ATOM 714 C C . LEU A 1 98 ? 4.910 -0.041 -6.072 1.00 91.00 98 LEU A C 1
ATOM 716 O O . LEU A 1 98 ? 5.638 0.896 -5.754 1.00 91.00 98 LEU A O 1
ATOM 720 N N . VAL A 1 99 ? 5.250 -1.306 -5.842 1.00 90.94 99 VAL A N 1
ATOM 721 C CA . VAL A 1 99 ? 6.568 -1.701 -5.342 1.00 90.94 99 VAL A CA 1
ATOM 722 C C . VAL A 1 99 ? 7.580 -1.764 -6.489 1.00 90.94 99 VAL A C 1
ATOM 724 O O . VAL A 1 99 ? 8.777 -1.607 -6.272 1.00 90.94 99 VAL A O 1
ATOM 727 N N . VAL A 1 100 ? 7.114 -1.938 -7.727 1.00 86.25 100 VAL A N 1
ATOM 728 C CA . VAL A 1 100 ? 7.973 -1.998 -8.910 1.00 86.25 100 VAL A CA 1
ATOM 729 C C . VAL A 1 100 ? 8.298 -0.585 -9.400 1.00 86.25 100 VAL A C 1
ATOM 731 O O . VAL A 1 100 ? 7.414 0.255 -9.597 1.00 86.25 100 VAL A O 1
ATOM 734 N N . ALA A 1 101 ? 9.586 -0.328 -9.637 1.00 74.75 101 ALA A N 1
ATOM 735 C CA . ALA A 1 101 ? 10.042 0.910 -10.256 1.00 74.75 101 ALA A CA 1
ATOM 736 C C . ALA A 1 101 ? 9.440 1.063 -11.662 1.00 74.75 101 ALA A C 1
ATOM 738 O O . ALA A 1 101 ? 9.551 0.166 -12.495 1.00 74.75 101 ALA A O 1
ATOM 739 N N . THR A 1 102 ? 8.823 2.213 -11.947 1.00 65.50 102 THR A N 1
ATOM 740 C CA . THR A 1 102 ? 8.090 2.452 -13.204 1.00 65.50 102 THR A CA 1
ATOM 741 C C . THR A 1 102 ? 9.003 2.524 -14.435 1.00 65.50 102 THR A C 1
ATOM 743 O O . THR A 1 102 ? 8.516 2.399 -15.550 1.00 65.50 102 THR A O 1
ATOM 746 N N . ASN A 1 103 ? 10.315 2.715 -14.249 1.00 63.66 103 ASN A N 1
ATOM 747 C CA . ASN A 1 103 ? 11.325 2.775 -15.310 1.00 63.66 103 ASN A CA 1
ATOM 748 C C . ASN A 1 103 ? 12.698 2.336 -14.767 1.00 63.66 103 ASN A C 1
ATOM 750 O O . ASN A 1 103 ? 13.540 3.192 -14.480 1.00 63.66 103 ASN A O 1
ATOM 754 N N . PRO A 1 104 ? 12.953 1.031 -14.574 1.00 64.69 104 PRO A N 1
ATOM 755 C CA . PRO A 1 104 ? 14.315 0.588 -14.318 1.00 64.69 104 PRO A CA 1
ATOM 756 C C . PRO A 1 104 ? 15.187 0.921 -15.545 1.00 64.69 104 PRO A C 1
ATOM 758 O O . PRO A 1 104 ? 14.684 0.868 -16.673 1.00 64.69 104 PRO A O 1
ATOM 761 N N . PRO A 1 105 ? 16.474 1.269 -15.362 1.00 66.50 105 PRO A N 1
ATOM 762 C CA . PRO A 1 105 ? 17.389 1.479 -16.480 1.00 66.50 105 PRO A CA 1
ATOM 763 C C . PRO A 1 105 ? 17.330 0.283 -17.437 1.00 66.50 105 PRO A C 1
ATOM 765 O O . PRO A 1 105 ? 17.426 -0.864 -16.996 1.00 66.50 105 PRO A O 1
ATOM 768 N N . TYR A 1 106 ? 17.133 0.532 -18.735 1.00 66.88 106 TYR A N 1
ATOM 769 C CA . TYR A 1 106 ? 17.153 -0.538 -19.730 1.00 66.88 106 TYR A CA 1
ATOM 770 C C . TYR A 1 106 ? 18.555 -1.151 -19.770 1.00 66.88 106 TYR A C 1
ATOM 772 O O . TYR A 1 106 ? 19.522 -0.460 -20.082 1.00 66.88 106 TYR A O 1
ATOM 780 N N . VAL A 1 107 ? 18.652 -2.443 -19.458 1.00 66.31 107 VAL A N 1
ATOM 781 C CA . VAL A 1 107 ? 19.880 -3.228 -19.604 1.00 66.31 107 VAL A CA 1
ATOM 782 C C . VAL A 1 107 ? 19.661 -4.201 -20.750 1.00 66.31 107 VAL A C 1
ATOM 784 O O . VAL A 1 107 ? 18.758 -5.040 -20.695 1.00 66.31 107 VAL A O 1
ATOM 787 N N . GLU A 1 108 ? 20.468 -4.085 -21.802 1.00 67.69 108 GLU A N 1
ATOM 788 C CA . GLU A 1 108 ? 20.360 -4.978 -22.946 1.00 67.69 108 GLU A CA 1
ATOM 789 C C . GLU A 1 108 ? 20.733 -6.419 -22.531 1.00 67.69 108 GLU A C 1
ATOM 791 O O . GLU A 1 108 ? 21.816 -6.653 -21.991 1.00 67.69 108 GLU A O 1
ATOM 796 N N . PRO A 1 109 ? 19.862 -7.420 -22.767 1.00 64.25 109 PRO A N 1
ATOM 797 C CA . PRO A 1 109 ? 20.106 -8.797 -22.326 1.00 64.25 109 PRO A CA 1
ATOM 798 C C . PRO A 1 109 ? 21.252 -9.482 -23.082 1.00 64.25 109 PRO A C 1
ATOM 800 O O . PRO A 1 109 ? 21.796 -10.484 -22.613 1.00 64.25 109 PRO A O 1
ATOM 803 N N . PHE A 1 110 ? 21.622 -8.951 -24.247 1.00 61.69 110 PHE A N 1
ATOM 804 C CA . PHE A 1 110 ? 22.724 -9.435 -25.061 1.00 61.69 110 PHE A CA 1
ATOM 805 C C . PHE A 1 110 ? 23.618 -8.251 -25.419 1.00 61.69 110 PHE A C 1
ATOM 807 O O . PHE A 1 110 ? 23.454 -7.671 -26.482 1.00 61.69 110 PHE A O 1
ATOM 814 N N . PHE A 1 111 ? 24.579 -7.916 -24.556 1.00 58.25 111 PHE A N 1
ATOM 815 C CA . PHE A 1 111 ? 25.672 -7.017 -24.929 1.00 58.25 111 PHE A CA 1
ATOM 816 C C . PHE A 1 111 ? 26.492 -7.678 -26.046 1.00 58.25 111 PHE A C 1
ATOM 818 O O . PHE A 1 111 ? 27.457 -8.403 -25.775 1.00 58.25 111 PHE A O 1
ATOM 825 N N . THR A 1 112 ? 26.111 -7.463 -27.309 1.00 58.81 112 THR A N 1
ATOM 826 C CA . THR A 1 112 ? 26.842 -7.994 -28.473 1.00 58.81 112 THR A CA 1
ATOM 827 C C . THR A 1 112 ? 28.281 -7.498 -28.507 1.00 58.81 112 THR A C 1
ATOM 829 O O . THR A 1 112 ? 29.161 -8.181 -29.026 1.00 58.81 112 THR A O 1
ATOM 832 N N . ASP A 1 113 ? 28.536 -6.362 -27.869 1.00 59.75 113 ASP A N 1
ATOM 833 C CA . ASP A 1 113 ? 29.827 -5.685 -27.882 1.00 59.75 113 ASP A CA 1
ATOM 834 C C . ASP A 1 113 ? 30.829 -6.339 -26.919 1.00 59.75 113 ASP A C 1
ATOM 836 O O . ASP A 1 113 ? 32.037 -6.305 -27.148 1.00 59.75 113 ASP A O 1
ATOM 840 N N . THR A 1 114 ? 30.338 -7.058 -25.900 1.00 55.97 114 THR A N 1
ATOM 841 C CA . THR A 1 114 ? 31.179 -7.897 -25.024 1.00 55.97 114 THR A CA 1
ATOM 842 C C . THR A 1 114 ? 31.262 -9.353 -25.484 1.00 55.97 114 THR A C 1
ATOM 844 O O . THR A 1 114 ? 32.063 -10.113 -24.935 1.00 55.97 114 THR A O 1
ATOM 847 N N . LEU A 1 115 ? 30.517 -9.750 -26.530 1.00 60.00 115 LEU A N 1
ATOM 848 C CA . LEU A 1 115 ? 30.609 -11.093 -27.122 1.00 60.00 115 LEU A CA 1
ATOM 849 C C . LEU A 1 115 ? 32.037 -11.379 -27.605 1.00 60.00 115 LEU A C 1
ATOM 851 O O . LEU A 1 115 ? 32.546 -12.486 -27.432 1.00 60.00 115 LEU A O 1
ATOM 855 N N . GLY A 1 116 ? 32.711 -10.362 -28.153 1.00 64.62 116 GLY A N 1
ATOM 856 C CA . GLY A 1 116 ? 34.126 -10.449 -28.510 1.00 64.62 116 GLY A CA 1
ATOM 857 C C . GLY A 1 116 ? 35.013 -10.764 -27.302 1.00 64.62 116 GLY A C 1
ATOM 858 O O . GLY A 1 116 ? 35.901 -11.603 -27.403 1.00 64.62 116 GLY A O 1
ATOM 859 N N . SER A 1 117 ? 34.739 -10.161 -26.147 1.00 67.94 117 SER A N 1
ATOM 860 C CA . SER A 1 117 ? 35.519 -10.316 -24.911 1.00 67.94 117 SER A CA 1
ATOM 861 C C . SER A 1 117 ? 35.261 -11.648 -24.194 1.00 67.94 117 SER A C 1
ATOM 863 O O . SER A 1 117 ? 36.189 -12.235 -23.632 1.00 67.94 117 SER A O 1
ATOM 865 N N . GLU A 1 118 ? 34.032 -12.170 -24.257 1.00 66.19 118 GLU A N 1
ATOM 866 C CA . GLU A 1 118 ? 33.680 -13.488 -23.710 1.00 66.19 118 GLU A CA 1
ATOM 867 C C . GLU A 1 118 ? 34.365 -14.622 -24.484 1.00 66.19 118 GLU A C 1
ATOM 869 O O . GLU A 1 118 ? 34.868 -15.566 -23.871 1.00 66.19 118 GLU A O 1
ATOM 874 N N . ILE A 1 119 ? 34.474 -14.503 -25.815 1.00 67.06 119 ILE A N 1
ATOM 875 C CA . ILE A 1 119 ? 35.215 -15.468 -26.650 1.00 67.06 119 ILE A CA 1
ATOM 876 C C . ILE A 1 119 ? 36.682 -15.595 -26.192 1.00 67.06 119 ILE A C 1
ATOM 878 O O . ILE A 1 119 ? 37.278 -16.664 -26.333 1.00 67.06 119 ILE A O 1
ATOM 882 N N . PHE A 1 120 ? 37.247 -14.549 -25.581 1.00 75.38 120 PHE A N 1
ATOM 883 C CA . PHE A 1 120 ? 38.609 -14.537 -25.037 1.00 75.38 120 PHE A CA 1
ATOM 884 C C . PHE A 1 120 ? 38.681 -14.664 -23.501 1.00 75.38 120 PHE A C 1
ATOM 886 O O . PHE A 1 120 ? 39.744 -14.447 -22.918 1.00 75.38 120 PHE A O 1
ATOM 893 N N . GLY A 1 121 ? 37.594 -15.074 -22.835 1.00 69.88 121 GLY A N 1
ATOM 894 C CA . GLY A 1 121 ? 37.604 -15.469 -21.421 1.00 69.88 121 GLY A CA 1
ATOM 895 C C . GLY A 1 121 ? 37.513 -14.324 -20.408 1.00 69.88 121 GLY A C 1
ATOM 896 O O . GLY A 1 121 ? 37.880 -14.515 -19.247 1.00 69.88 121 GLY A O 1
ATOM 897 N N . GLN A 1 122 ? 37.047 -13.141 -20.812 1.00 71.81 122 GLN A N 1
ATOM 898 C CA . GLN A 1 122 ? 36.689 -12.080 -19.867 1.00 71.81 122 GLN A CA 1
ATOM 899 C C . GLN A 1 122 ? 35.251 -12.280 -19.350 1.00 71.81 122 GLN A C 1
ATOM 901 O O . GLN A 1 122 ? 34.381 -12.682 -20.126 1.00 71.81 122 GLN A O 1
ATOM 906 N N . PRO A 1 123 ? 34.981 -12.024 -18.053 1.00 67.00 123 PRO A N 1
ATOM 907 C CA . PRO A 1 123 ? 33.621 -12.040 -17.526 1.00 67.00 123 PRO A CA 1
ATOM 908 C C . PRO A 1 123 ? 32.774 -10.956 -18.204 1.00 67.00 123 PRO A C 1
ATOM 910 O O . PRO A 1 123 ? 33.274 -9.880 -18.531 1.00 67.00 123 PRO A O 1
ATOM 913 N N . ARG A 1 124 ? 31.487 -11.251 -18.411 1.00 65.44 124 ARG A N 1
ATOM 914 C CA . ARG A 1 124 ? 30.530 -10.297 -18.987 1.00 65.44 124 ARG A CA 1
ATOM 915 C C . ARG A 1 124 ? 30.393 -9.075 -18.077 1.00 65.44 124 ARG A C 1
ATOM 917 O O . ARG A 1 124 ? 30.247 -9.235 -16.865 1.00 65.44 124 ARG A O 1
ATOM 924 N N . SER A 1 125 ? 30.415 -7.880 -18.665 1.00 62.97 125 SER A N 1
ATOM 925 C CA . SER A 1 125 ? 30.005 -6.662 -17.962 1.00 62.97 125 SER A CA 1
ATOM 926 C C . SER A 1 125 ? 28.478 -6.612 -17.890 1.00 62.97 125 SER A C 1
ATOM 928 O O . SER A 1 125 ? 27.804 -6.941 -18.864 1.00 62.97 125 SER A O 1
ATOM 930 N N . HIS A 1 126 ? 27.948 -6.227 -16.731 1.00 65.62 126 HIS A N 1
ATOM 931 C CA . HIS A 1 126 ? 26.525 -5.942 -16.505 1.00 65.62 126 HIS A CA 1
ATOM 932 C C . HIS A 1 126 ? 26.291 -4.462 -16.164 1.00 65.62 126 HIS A C 1
ATOM 934 O O . HIS A 1 126 ? 25.185 -4.085 -15.780 1.00 65.62 126 HIS A O 1
ATOM 940 N N . GLU A 1 127 ? 27.340 -3.642 -16.261 1.00 63.19 127 GLU A N 1
ATOM 941 C CA . GLU A 1 127 ? 27.256 -2.199 -16.071 1.00 63.19 127 GLU A CA 1
ATOM 942 C C . GLU A 1 127 ? 26.442 -1.602 -17.231 1.00 63.19 127 GLU A C 1
ATOM 944 O O . GLU A 1 127 ? 26.748 -1.892 -18.391 1.00 63.19 127 GLU A O 1
ATOM 949 N N . PRO A 1 128 ? 25.393 -0.809 -16.956 1.00 58.12 128 PRO A N 1
ATOM 950 C CA . PRO A 1 128 ? 24.731 -0.029 -17.990 1.00 58.12 128 PRO A CA 1
ATOM 951 C C . PRO A 1 128 ? 25.748 0.939 -18.606 1.00 58.12 128 PRO A C 1
ATOM 953 O O . PRO A 1 128 ? 26.306 1.767 -17.887 1.00 58.12 128 PRO A O 1
ATOM 956 N N . GLU A 1 129 ? 25.988 0.848 -19.916 1.00 56.44 129 GLU A N 1
ATOM 957 C CA . GLU A 1 129 ? 26.759 1.879 -20.615 1.00 56.44 129 GLU A CA 1
ATOM 958 C C . GLU A 1 129 ? 25.985 3.205 -20.521 1.00 56.44 129 GLU A C 1
ATOM 960 O O . GLU A 1 129 ? 24.788 3.239 -20.845 1.00 56.44 129 GLU A O 1
ATOM 965 N N . PRO A 1 130 ? 26.607 4.293 -20.031 1.00 56.84 130 PRO A N 1
ATOM 966 C CA . PRO A 1 130 ? 25.995 5.605 -20.113 1.00 56.84 130 PRO A CA 1
ATOM 967 C C . PRO A 1 130 ? 25.776 5.935 -21.591 1.00 56.84 130 PRO A C 1
ATOM 969 O O . PRO A 1 130 ? 26.652 5.731 -22.425 1.00 56.84 130 PRO A O 1
ATOM 972 N N . TYR A 1 131 ? 24.590 6.439 -21.926 1.00 52.81 131 TYR A N 1
ATOM 973 C CA . TYR A 1 131 ? 24.357 6.992 -23.253 1.00 52.81 131 TYR A CA 1
ATOM 974 C C . TYR A 1 131 ? 25.266 8.213 -23.412 1.00 52.81 131 TYR A C 1
ATOM 976 O O . TYR A 1 131 ? 24.954 9.283 -22.888 1.00 52.81 131 TYR A O 1
ATOM 984 N N . ASP A 1 132 ? 26.386 8.060 -24.112 1.00 53.31 132 ASP A N 1
ATOM 985 C CA . ASP A 1 132 ? 27.168 9.202 -24.561 1.00 53.31 132 ASP A CA 1
ATOM 986 C C . ASP A 1 132 ? 26.300 9.978 -25.561 1.00 53.31 132 ASP A C 1
ATOM 988 O O . ASP A 1 132 ? 26.014 9.515 -26.665 1.00 53.31 132 ASP A O 1
ATOM 992 N N . GLU A 1 133 ? 25.839 11.172 -25.171 1.00 54.88 133 GLU A N 1
ATOM 993 C CA . GLU A 1 133 ? 24.995 12.052 -26.004 1.00 54.88 133 GLU A CA 1
ATOM 994 C C . GLU A 1 133 ? 25.656 12.408 -27.357 1.00 54.88 133 GLU A C 1
ATOM 996 O O . GLU A 1 133 ? 24.994 12.880 -28.290 1.00 54.88 133 GLU A O 1
ATOM 1001 N N . GLU A 1 134 ? 26.964 12.166 -27.464 1.00 53.34 134 GLU A N 1
ATOM 1002 C CA . GLU A 1 134 ? 27.801 12.386 -28.640 1.00 53.34 134 GLU A CA 1
ATOM 1003 C C . GLU A 1 134 ? 27.636 11.296 -29.718 1.00 53.34 134 GLU A C 1
ATOM 1005 O O . GLU A 1 134 ? 27.822 11.596 -30.899 1.00 53.34 134 GLU A O 1
ATOM 1010 N N . ASP A 1 135 ? 27.174 10.091 -29.361 1.00 52.59 135 ASP A N 1
ATOM 1011 C CA . ASP A 1 135 ? 26.871 8.989 -30.289 1.00 52.59 135 ASP A CA 1
ATOM 1012 C C . ASP A 1 135 ? 25.379 8.969 -30.669 1.00 52.59 135 ASP A C 1
ATOM 1014 O O . ASP A 1 135 ? 24.692 7.944 -30.675 1.00 52.59 135 ASP A O 1
ATOM 1018 N N . ASN A 1 136 ? 24.862 10.134 -31.076 1.00 49.00 136 ASN A N 1
ATOM 1019 C CA . ASN A 1 136 ? 23.671 10.194 -31.922 1.00 49.00 136 ASN A CA 1
ATOM 1020 C C . ASN A 1 136 ? 24.011 9.575 -33.287 1.00 49.00 136 ASN A C 1
ATOM 1022 O O . ASN A 1 136 ? 24.202 10.273 -34.287 1.00 49.00 136 ASN A O 1
ATOM 1026 N N . VAL A 1 137 ? 24.087 8.245 -33.340 1.00 49.69 137 VAL A N 1
ATOM 1027 C CA . VAL A 1 137 ? 24.054 7.512 -34.597 1.00 49.69 137 VAL A CA 1
ATOM 1028 C C . VAL A 1 137 ? 22.726 7.861 -35.252 1.00 49.69 137 VAL A C 1
ATOM 1030 O O . VAL A 1 137 ? 21.657 7.452 -34.802 1.00 49.69 137 VAL A O 1
ATOM 1033 N N . GLU A 1 138 ? 22.777 8.692 -36.296 1.00 45.50 138 GLU A N 1
ATOM 1034 C CA . GLU A 1 138 ? 21.644 8.902 -37.186 1.00 45.50 138 GLU A CA 1
ATOM 1035 C C . GLU A 1 138 ? 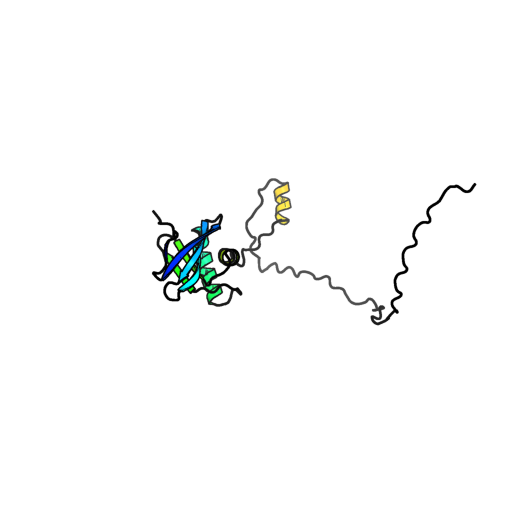21.261 7.510 -37.682 1.00 45.50 138 GLU A C 1
ATOM 1037 O O . GLU A 1 138 ? 21.936 6.942 -38.543 1.00 45.50 138 GLU A O 1
ATOM 1042 N N . ALA A 1 139 ? 20.234 6.914 -37.065 1.00 51.25 139 ALA A N 1
ATOM 1043 C CA . ALA A 1 139 ? 19.669 5.654 -37.497 1.00 51.25 139 ALA A CA 1
ATOM 1044 C C . ALA A 1 139 ? 19.230 5.903 -38.932 1.00 51.25 139 ALA A C 1
ATOM 1046 O O . ALA A 1 139 ? 18.209 6.548 -39.179 1.00 51.25 139 ALA A O 1
ATOM 1047 N N . GLY A 1 140 ? 20.082 5.497 -39.872 1.00 46.16 140 GLY A N 1
ATOM 1048 C CA . GLY A 1 140 ? 19.887 5.703 -41.288 1.00 46.16 140 GLY A CA 1
ATOM 1049 C C . GLY A 1 140 ? 18.675 4.898 -41.701 1.00 46.16 140 GLY A C 1
ATOM 1050 O O . GLY A 1 140 ? 18.806 3.766 -42.162 1.00 46.16 140 GLY A O 1
ATOM 10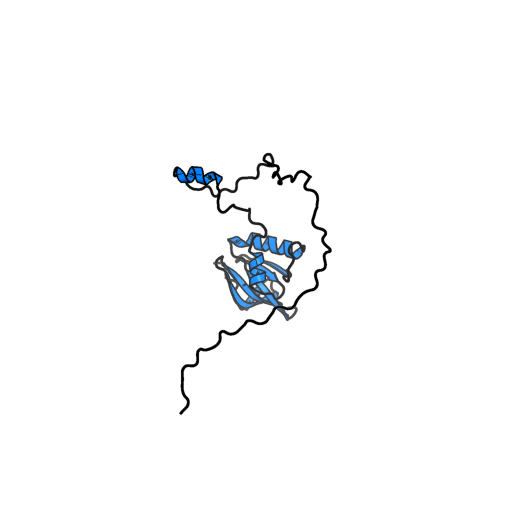51 N N . TYR A 1 141 ? 17.485 5.469 -41.511 1.00 50.81 141 TYR A N 1
ATOM 1052 C CA . TYR A 1 141 ? 16.270 4.979 -42.123 1.00 50.81 141 TYR A CA 1
ATOM 1053 C C . TYR A 1 141 ? 16.602 4.774 -43.592 1.00 50.81 141 TYR A C 1
ATOM 1055 O O . TYR A 1 141 ? 17.128 5.679 -44.246 1.00 50.81 141 TYR A O 1
ATOM 1063 N N . ILE A 1 142 ? 16.342 3.565 -44.087 1.00 53.78 142 ILE A N 1
ATOM 1064 C CA . ILE A 1 142 ? 16.490 3.213 -45.494 1.00 53.78 142 ILE A CA 1
ATOM 1065 C C . ILE A 1 142 ? 15.742 4.285 -46.294 1.00 53.78 142 ILE A C 1
ATOM 1067 O O . ILE A 1 142 ? 14.511 4.305 -46.333 1.00 53.78 142 ILE A O 1
ATOM 1071 N N . LYS A 1 143 ? 16.483 5.225 -46.893 1.00 48.00 143 LYS A N 1
ATOM 1072 C CA . LYS A 1 143 ? 15.916 6.237 -47.779 1.00 48.00 143 LYS A CA 1
ATOM 1073 C C . LYS A 1 143 ? 15.579 5.530 -49.081 1.00 48.00 143 LYS A C 1
ATOM 1075 O O . LYS A 1 143 ? 16.445 5.338 -49.930 1.00 48.00 143 LYS A O 1
ATOM 1080 N N . TYR A 1 144 ? 14.318 5.136 -49.231 1.00 51.19 144 TYR A N 1
ATOM 1081 C CA . TYR A 1 144 ? 13.768 4.787 -50.533 1.00 51.19 144 TYR A CA 1
ATOM 1082 C C . TYR A 1 144 ? 13.804 6.052 -51.395 1.00 51.19 144 TYR A C 1
ATOM 1084 O O . TYR A 1 144 ? 12.946 6.921 -51.271 1.00 51.19 144 TYR A O 1
ATOM 1092 N N . GLN A 1 145 ? 14.847 6.204 -52.213 1.00 43.41 145 GLN A N 1
ATOM 1093 C CA . GLN A 1 145 ? 14.864 7.227 -53.250 1.00 43.41 145 GLN A CA 1
ATOM 1094 C C . GLN A 1 145 ? 13.751 6.923 -54.257 1.00 43.41 145 GLN A C 1
ATOM 1096 O O . GLN A 1 145 ? 13.621 5.802 -54.751 1.00 43.41 145 GLN A O 1
ATOM 1101 N N . ASP A 1 146 ? 12.953 7.948 -54.539 1.00 51.62 146 ASP A N 1
ATOM 1102 C CA . ASP A 1 146 ? 11.932 7.975 -55.574 1.00 51.62 146 ASP A CA 1
ATOM 1103 C C . ASP A 1 146 ? 12.469 7.480 -56.924 1.00 51.62 146 ASP A C 1
ATOM 1105 O O . ASP A 1 146 ? 13.367 8.083 -57.510 1.00 51.62 146 ASP A O 1
ATOM 1109 N N . THR A 1 147 ? 11.890 6.395 -57.444 1.00 47.94 147 THR A N 1
ATOM 1110 C CA . THR A 1 147 ? 11.136 6.354 -58.717 1.00 47.94 147 THR A CA 1
ATOM 1111 C C . THR A 1 147 ? 10.912 4.904 -59.154 1.00 47.94 147 THR A C 1
ATOM 1113 O O . THR A 1 147 ? 11.638 4.346 -59.970 1.00 47.94 147 THR A O 1
ATOM 1116 N N . HIS A 1 148 ? 9.824 4.300 -58.678 1.00 46.19 148 HIS A N 1
ATOM 1117 C CA . HIS A 1 148 ? 9.134 3.278 -59.461 1.00 46.19 148 HIS A CA 1
ATOM 1118 C C . HIS A 1 148 ? 7.776 3.857 -59.862 1.00 46.19 148 HIS A C 1
ATOM 1120 O O . HIS A 1 148 ? 7.061 4.347 -58.988 1.00 46.19 148 HIS A O 1
ATOM 1126 N N . PRO A 1 149 ? 7.413 3.862 -61.157 1.00 44.56 149 PRO A N 1
ATOM 1127 C CA . PRO A 1 149 ? 6.102 4.329 -61.572 1.00 44.56 149 PRO A CA 1
ATOM 1128 C C . PRO A 1 149 ? 5.038 3.478 -60.879 1.00 44.56 149 PRO A C 1
ATOM 1130 O O . PRO A 1 149 ? 4.983 2.260 -61.053 1.00 44.56 149 PRO A O 1
ATOM 1133 N N . SER A 1 150 ? 4.211 4.137 -60.072 1.00 50.34 150 SER A N 1
ATOM 1134 C CA . SER A 1 150 ? 3.031 3.569 -59.436 1.00 50.34 150 SER A CA 1
ATOM 1135 C C . SER A 1 150 ? 2.138 2.951 -60.504 1.00 50.34 150 SER A C 1
ATOM 1137 O O . SER A 1 150 ? 1.456 3.660 -61.241 1.00 50.34 150 SER A O 1
ATOM 1139 N N . GLN A 1 151 ? 2.131 1.625 -60.603 1.00 54.16 151 GLN A N 1
ATOM 1140 C CA . GLN A 1 151 ? 1.184 0.918 -61.454 1.00 54.16 151 GLN A CA 1
ATOM 1141 C C . GLN A 1 151 ? 0.468 -0.166 -60.658 1.00 54.16 151 GLN A C 1
ATOM 1143 O O . GLN A 1 151 ? 0.603 -1.354 -60.916 1.00 54.16 151 GLN A O 1
ATOM 1148 N N . VAL A 1 152 ? -0.323 0.273 -59.684 1.00 49.75 152 VAL A N 1
ATOM 1149 C CA . VAL A 1 152 ? -1.446 -0.497 -59.144 1.00 49.75 152 VAL A CA 1
ATOM 1150 C C . VAL A 1 152 ? -2.532 0.494 -58.747 1.00 49.75 152 VAL A C 1
ATOM 1152 O O . VAL A 1 152 ? -2.437 1.190 -57.743 1.00 49.75 152 VAL A O 1
ATOM 1155 N N . ASP A 1 153 ? -3.539 0.593 -59.606 1.00 49.56 153 ASP A N 1
ATOM 1156 C CA . ASP A 1 153 ? -4.761 1.355 -59.380 1.00 49.56 153 ASP A CA 1
ATOM 1157 C C . ASP A 1 153 ? -5.591 0.645 -58.282 1.00 49.56 153 ASP A C 1
ATOM 1159 O O . ASP A 1 153 ? -5.962 -0.521 -58.470 1.00 49.56 153 ASP A O 1
ATOM 1163 N N . PRO A 1 154 ? -5.856 1.267 -57.116 1.00 54.34 154 PRO A N 1
ATOM 1164 C CA . PRO A 1 154 ? -6.423 0.578 -55.952 1.00 54.34 154 PRO A CA 1
ATOM 1165 C C . PRO A 1 154 ? -7.926 0.254 -56.067 1.00 54.34 154 PRO A C 1
ATOM 1167 O O . PRO A 1 154 ? -8.483 -0.354 -55.155 1.00 54.34 154 PRO A O 1
ATOM 1170 N N . TYR A 1 155 ? -8.594 0.604 -57.175 1.00 50.25 155 TYR A N 1
ATOM 1171 C CA . TYR A 1 155 ? -10.051 0.460 -57.330 1.00 50.25 155 TYR A CA 1
ATOM 1172 C C . TYR A 1 155 ? -10.507 -0.508 -58.429 1.00 50.25 155 TYR A C 1
ATOM 1174 O O . TYR A 1 155 ? -11.578 -0.330 -59.014 1.00 50.25 155 TYR A O 1
ATOM 1182 N N . ARG A 1 156 ? -9.779 -1.600 -58.694 1.00 46.06 156 ARG A N 1
ATOM 1183 C CA . ARG A 1 156 ? -10.367 -2.696 -59.485 1.00 46.06 156 ARG A CA 1
ATOM 1184 C C . ARG A 1 156 ? -11.239 -3.595 -58.607 1.00 46.06 156 ARG A C 1
ATOM 1186 O O . ARG A 1 156 ? -10.819 -4.668 -58.179 1.00 46.06 156 ARG A O 1
ATOM 1193 N N . SER A 1 157 ? -12.478 -3.170 -58.368 1.00 52.81 157 SER A N 1
ATOM 1194 C CA . SER A 1 157 ? -13.526 -4.010 -57.780 1.00 52.81 157 SER A CA 1
ATOM 1195 C C . SER A 1 157 ? -13.772 -5.226 -58.680 1.00 52.81 157 SER A C 1
ATOM 1197 O O . SER A 1 157 ? -14.428 -5.126 -59.715 1.00 52.81 157 SER A O 1
ATOM 1199 N N . SER A 1 158 ? -13.218 -6.381 -58.317 1.00 55.00 158 SER A N 1
ATOM 1200 C CA . SER A 1 158 ? -13.559 -7.651 -58.964 1.00 55.00 158 SER A CA 1
ATOM 1201 C C . SER A 1 158 ? -14.747 -8.275 -58.226 1.00 55.00 158 SER A C 1
ATOM 1203 O O . SER A 1 158 ? -14.711 -8.339 -56.996 1.00 55.00 158 SER A O 1
ATOM 1205 N N . PRO A 1 159 ? -15.810 -8.724 -58.920 1.00 51.06 159 PRO A N 1
ATOM 1206 C CA . PRO A 1 159 ? -16.947 -9.348 -58.256 1.00 51.06 159 PRO A CA 1
ATOM 1207 C C . PRO A 1 159 ? -16.526 -10.682 -57.626 1.00 51.06 159 PRO A C 1
ATOM 1209 O O . PRO A 1 159 ? -15.901 -11.523 -58.273 1.00 51.06 159 PRO A O 1
ATOM 1212 N N . ALA A 1 160 ? -16.862 -10.861 -56.347 1.00 54.16 160 ALA A N 1
ATOM 1213 C CA . ALA A 1 160 ? -16.546 -12.061 -55.583 1.00 54.16 160 ALA A CA 1
ATOM 1214 C C . ALA A 1 160 ? -17.321 -13.270 -56.131 1.00 54.16 160 ALA A C 1
ATOM 1216 O O . ALA A 1 160 ? -18.549 -13.318 -56.071 1.00 54.16 160 ALA A O 1
ATOM 1217 N N . VAL A 1 161 ? -16.596 -14.260 -56.654 1.00 60.91 161 VAL A N 1
ATOM 1218 C CA . VAL A 1 161 ? -17.158 -15.565 -57.022 1.00 60.91 161 VAL A CA 1
ATOM 1219 C C . VAL A 1 161 ? -17.161 -16.445 -55.767 1.00 60.91 161 VAL A C 1
ATOM 1221 O O . VAL A 1 161 ? -16.110 -16.582 -55.137 1.00 60.91 161 VAL A O 1
ATOM 1224 N N . PRO A 1 162 ? -18.297 -17.044 -55.369 1.00 58.50 162 PRO A N 1
ATOM 1225 C CA . PRO A 1 162 ? -18.339 -17.892 -54.185 1.00 58.50 162 PRO A CA 1
ATOM 1226 C C . PRO A 1 162 ? -17.532 -19.187 -54.396 1.00 58.50 162 PRO A C 1
ATOM 1228 O O . PRO A 1 162 ? -17.491 -19.719 -55.512 1.00 58.50 162 PRO A O 1
ATOM 1231 N N . PRO A 1 163 ? -16.896 -19.722 -53.337 1.00 58.75 163 PRO A N 1
ATOM 1232 C CA . PRO A 1 163 ? -16.059 -20.909 -53.443 1.00 58.75 163 PRO A CA 1
ATOM 1233 C C . PRO A 1 163 ? -16.891 -22.153 -53.777 1.00 58.75 163 PRO A C 1
ATOM 1235 O O . PRO A 1 163 ? -17.953 -22.405 -53.205 1.00 58.75 163 PRO A O 1
ATOM 1238 N N . ARG A 1 164 ? -16.384 -22.947 -54.724 1.00 56.62 164 ARG A N 1
ATOM 1239 C CA . ARG A 1 164 ? -16.995 -24.201 -55.182 1.00 56.62 164 ARG A CA 1
ATOM 1240 C C . ARG A 1 164 ? -16.854 -25.281 -54.096 1.00 56.62 164 ARG A C 1
ATOM 1242 O O . ARG A 1 164 ? -15.765 -25.416 -53.540 1.00 56.62 164 ARG A O 1
ATOM 1249 N N . PRO A 1 165 ? -17.900 -26.074 -53.804 1.00 56.75 165 PRO A N 1
ATOM 1250 C CA . PRO A 1 165 ? -17.814 -27.116 -52.785 1.00 56.75 165 PRO A CA 1
ATOM 1251 C C . PRO A 1 165 ? -16.880 -28.262 -53.220 1.00 56.75 165 PRO A C 1
ATOM 1253 O O . PRO A 1 165 ? -16.784 -28.554 -54.419 1.00 56.75 165 PRO A O 1
ATOM 1256 N N . PRO A 1 166 ? -16.197 -28.926 -52.268 1.00 59.03 166 PRO A N 1
ATOM 1257 C CA . PRO A 1 166 ? -15.227 -29.972 -52.568 1.00 59.03 166 PRO A CA 1
ATOM 1258 C C . PRO A 1 166 ? -15.907 -31.239 -53.099 1.00 59.03 166 PRO A C 1
ATOM 1260 O O . PRO A 1 166 ? -16.896 -31.728 -52.550 1.00 59.03 166 PRO A O 1
ATOM 1263 N N . ILE A 1 167 ? -15.343 -31.788 -54.175 1.00 59.41 167 ILE A N 1
ATOM 1264 C CA . ILE A 1 167 ? -15.770 -33.048 -54.788 1.00 59.41 167 ILE A CA 1
ATOM 1265 C C . ILE A 1 167 ? -15.349 -34.196 -53.860 1.00 59.41 167 ILE A C 1
ATOM 1267 O O . ILE A 1 167 ? -14.161 -34.400 -53.614 1.00 59.41 167 ILE A O 1
ATOM 1271 N N . ARG A 1 168 ? -16.325 -34.949 -53.338 1.00 51.19 168 ARG A N 1
ATOM 1272 C CA . ARG A 1 168 ? -16.079 -36.204 -52.609 1.00 51.19 168 ARG A CA 1
ATOM 1273 C C . ARG A 1 168 ? -15.501 -37.259 -53.566 1.00 51.19 168 ARG A C 1
ATOM 1275 O O . ARG A 1 168 ? -16.053 -37.425 -54.654 1.00 51.19 168 ARG A O 1
ATOM 1282 N N . PRO A 1 169 ? -14.462 -38.015 -53.174 1.00 45.97 169 PRO A N 1
ATOM 1283 C CA . PRO A 1 169 ? -13.998 -39.150 -53.962 1.00 45.97 169 PRO A CA 1
ATOM 1284 C C . PRO A 1 169 ? -15.074 -40.246 -53.993 1.00 45.97 169 PRO A C 1
ATOM 1286 O O . PRO A 1 169 ? -15.652 -40.599 -52.963 1.00 45.97 169 PRO A O 1
ATOM 1289 N N . ALA A 1 170 ? -15.366 -40.757 -55.190 1.00 48.03 170 ALA A N 1
ATOM 1290 C CA . ALA A 1 170 ? -16.322 -41.835 -55.403 1.00 48.03 170 ALA A CA 1
ATOM 1291 C C . ALA A 1 170 ? -15.784 -43.146 -54.810 1.00 48.03 170 ALA A C 1
ATOM 1293 O O . ALA A 1 170 ? -14.688 -43.592 -55.146 1.00 48.03 170 ALA A O 1
ATOM 1294 N N . ALA A 1 171 ? -16.571 -43.754 -53.924 1.00 46.97 171 ALA A N 1
ATOM 1295 C CA . ALA A 1 171 ? -16.321 -45.083 -53.392 1.00 46.97 171 ALA A CA 1
ATOM 1296 C C . ALA A 1 171 ? -16.426 -46.128 -54.516 1.00 46.97 171 ALA A C 1
ATOM 1298 O O . ALA A 1 171 ? -17.458 -46.238 -55.178 1.00 46.97 171 ALA A O 1
ATOM 1299 N N . ALA A 1 172 ? -15.364 -46.910 -54.710 1.00 43.66 172 ALA A N 1
ATOM 1300 C CA . ALA A 1 172 ? -15.394 -48.122 -55.516 1.00 43.66 172 ALA A CA 1
ATOM 1301 C C . ALA A 1 172 ? -16.163 -49.207 -54.746 1.00 43.66 172 ALA A C 1
ATOM 1303 O O . ALA A 1 172 ? -15.612 -49.892 -53.886 1.00 43.66 172 ALA A O 1
ATOM 1304 N N . GLY A 1 173 ? -17.460 -49.326 -55.024 1.00 43.72 173 GLY A N 1
ATOM 1305 C CA . GLY A 1 173 ? -18.275 -50.453 -54.586 1.00 43.72 173 GLY A CA 1
ATOM 1306 C C . GLY A 1 173 ? -18.057 -51.645 -55.512 1.00 43.72 173 GLY A C 1
ATOM 1307 O O . GLY A 1 173 ? -18.541 -51.652 -56.642 1.00 43.72 173 GLY A O 1
ATOM 1308 N N . ALA A 1 174 ? -17.329 -52.647 -55.026 1.00 41.59 174 ALA A N 1
ATOM 1309 C CA . ALA A 1 174 ? -17.329 -53.988 -55.585 1.00 41.59 174 ALA A CA 1
ATOM 1310 C C . ALA A 1 174 ? -18.604 -54.734 -55.143 1.00 41.59 174 ALA A C 1
ATOM 1312 O O . ALA A 1 174 ? -18.862 -54.835 -53.951 1.00 41.59 174 ALA A O 1
ATOM 1313 N N . GLY A 1 175 ? -19.349 -55.257 -56.124 1.00 37.44 175 GLY A N 1
ATOM 1314 C CA . GLY A 1 175 ? -20.105 -56.519 -56.080 1.00 37.44 175 GLY A CA 1
ATOM 1315 C C . GLY A 1 175 ? -21.292 -56.668 -55.116 1.00 37.44 175 GLY A C 1
ATOM 1316 O O . GLY A 1 175 ? -21.112 -56.772 -53.912 1.00 37.44 175 GLY A O 1
ATOM 1317 N N . ALA A 1 176 ? -22.494 -56.863 -55.670 1.00 37.75 176 ALA A N 1
ATOM 1318 C CA . ALA A 1 176 ? -23.161 -58.177 -55.710 1.00 37.75 176 ALA A CA 1
ATOM 1319 C C . ALA A 1 176 ? -24.626 -58.024 -56.153 1.00 37.75 176 ALA A C 1
ATOM 1321 O O . ALA A 1 176 ? -25.394 -57.270 -55.562 1.00 37.75 176 ALA A O 1
ATOM 1322 N N . GLY A 1 177 ? -25.012 -58.772 -57.184 1.00 40.09 177 GLY A N 1
ATOM 1323 C CA . GLY A 1 177 ? -26.394 -58.919 -57.619 1.00 40.09 177 GLY A CA 1
ATOM 1324 C C . GLY A 1 177 ? -26.553 -60.214 -58.402 1.00 40.09 177 GLY A C 1
ATOM 1325 O O . GLY A 1 177 ? -26.320 -60.212 -59.608 1.00 40.09 177 GLY A O 1
ATOM 1326 N N . ALA A 1 178 ? -26.878 -61.291 -57.685 1.00 40.31 178 ALA A N 1
ATOM 1327 C CA . ALA A 1 178 ? -27.786 -62.386 -58.048 1.00 40.31 178 ALA A CA 1
ATOM 1328 C C . ALA A 1 178 ? -27.778 -63.420 -56.914 1.00 40.31 178 ALA A C 1
ATOM 1330 O O . ALA A 1 178 ? -26.690 -63.974 -56.640 1.00 40.31 178 ALA A O 1
#

Secondary structure (DSSP, 8-state):
------TT-EETTTEEEEEEEEE-TTS-EEEEEEETTTTEEEEEEEPPGGGHHHHHHHHHHHHHT-S-SS--EEEEEE-SS-EEEEEES--HHHHHTTTS-SSPPP--S--HHHHHHHHTTPPPP-SPPP--TT-----------S-------TT-----PPPPPPPPPPP-------

Radius of gyration: 31.74 Å; chains: 1; bounding box: 66×76×80 Å